Protein AF-A0A350WQD9-F1 (afdb_monomer)

Foldseek 3Di:
DVVVVLVVLQVVCVVQVLAAVHSQLSPDVVSRLVVLLVCLLPHDQDDDDRNSNVSVNVLVVDVVSVVVSVVVVVVVVPPD

Radius of gyration: 14.55 Å; Cα contacts (8 Å, |Δi|>4): 70; chains: 1; bounding box: 37×20×43 Å

pLDDT: mean 95.79, std 7.63, r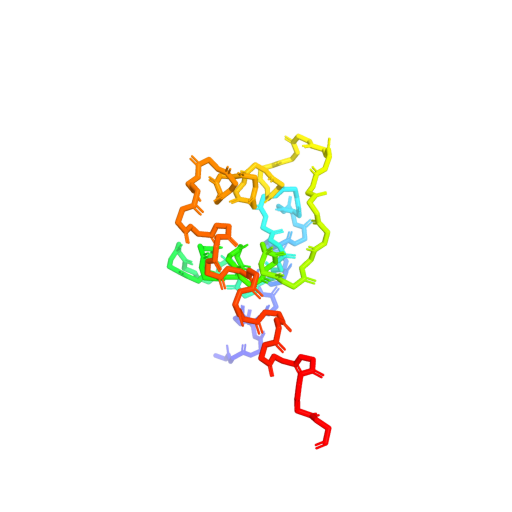ange [49.53, 98.75]

Structure (mmCIF, N/CA/C/O backbone):
data_AF-A0A350WQD9-F1
#
_entry.id   AF-A0A350WQD9-F1
#
loop_
_atom_site.group_PDB
_atom_site.id
_atom_site.type_symbol
_atom_site.label_atom_id
_atom_site.label_alt_id
_atom_site.label_comp_id
_atom_site.label_asym_id
_atom_site.label_entity_id
_atom_site.label_seq_id
_atom_site.pdbx_PDB_ins_code
_atom_site.Cartn_x
_atom_site.Cartn_y
_atom_site.Cartn_z
_atom_site.occupancy
_atom_site.B_iso_or_equiv
_atom_site.auth_seq_id
_atom_site.auth_comp_id
_atom_site.auth_asym_id
_atom_site.auth_atom_id
_atom_site.pdbx_PDB_model_num
ATOM 1 N N . ASP A 1 1 ? 2.602 0.326 -26.999 1.00 88.19 1 ASP A N 1
ATOM 2 C CA . ASP A 1 1 ? 1.713 -0.826 -26.825 1.00 88.19 1 ASP A CA 1
ATOM 3 C C . ASP A 1 1 ? 1.460 -0.963 -25.334 1.00 88.19 1 ASP A C 1
ATOM 5 O O . ASP A 1 1 ? 2.436 -0.962 -24.590 1.00 88.19 1 ASP A O 1
ATOM 9 N N . LEU A 1 2 ? 0.200 -0.912 -24.901 1.00 90.00 2 LEU A N 1
ATOM 10 C CA . LEU A 1 2 ? -0.134 -0.966 -23.473 1.00 90.00 2 LEU A CA 1
ATOM 11 C C . LEU A 1 2 ? 0.117 -2.366 -22.903 1.00 90.00 2 LEU A C 1
ATOM 13 O O . LEU A 1 2 ? 0.539 -2.468 -21.755 1.00 90.00 2 LEU A O 1
ATOM 17 N N . ASP A 1 3 ? -0.038 -3.413 -23.714 1.00 94.19 3 ASP A N 1
ATOM 18 C CA . ASP A 1 3 ? 0.127 -4.797 -23.266 1.00 94.19 3 ASP A CA 1
ATOM 19 C C . ASP A 1 3 ? 1.580 -5.054 -22.844 1.00 94.19 3 ASP A C 1
ATOM 21 O O . ASP A 1 3 ? 1.846 -5.480 -21.722 1.00 94.19 3 ASP A O 1
ATOM 25 N N . VAL A 1 4 ? 2.540 -4.640 -23.680 1.00 96.31 4 VAL A N 1
ATOM 26 C CA . VAL A 1 4 ? 3.983 -4.738 -23.386 1.00 96.31 4 VAL A CA 1
ATOM 27 C C . VAL A 1 4 ? 4.369 -3.973 -22.111 1.00 96.31 4 VAL A C 1
ATOM 29 O O . VAL A 1 4 ? 5.255 -4.399 -21.370 1.00 96.31 4 VAL A O 1
ATOM 32 N N . TYR A 1 5 ? 3.722 -2.834 -21.842 1.00 95.12 5 TYR A N 1
ATOM 33 C CA . TYR A 1 5 ? 3.985 -2.038 -20.641 1.00 95.12 5 TYR A CA 1
ATOM 34 C C . TYR A 1 5 ? 3.525 -2.761 -19.368 1.00 95.12 5 TYR A C 1
ATOM 36 O O . TYR A 1 5 ? 4.311 -2.896 -18.429 1.00 95.12 5 TYR A O 1
ATOM 44 N N . TYR A 1 6 ? 2.289 -3.270 -19.345 1.00 95.19 6 TYR A N 1
ATOM 45 C CA . TYR A 1 6 ? 1.764 -3.994 -18.183 1.00 95.19 6 TYR A CA 1
ATOM 46 C C . TYR A 1 6 ? 2.482 -5.330 -17.955 1.00 95.19 6 TYR A C 1
ATOM 48 O O . TYR A 1 6 ? 2.769 -5.678 -16.810 1.00 95.19 6 TYR A O 1
ATOM 56 N N . GLU A 1 7 ? 2.872 -6.041 -19.017 1.00 97.19 7 GLU A N 1
ATOM 57 C CA . GLU A 1 7 ? 3.700 -7.248 -18.896 1.00 97.19 7 GLU A CA 1
ATOM 58 C C . GLU A 1 7 ? 5.064 -6.956 -18.251 1.00 97.19 7 GLU A C 1
ATOM 60 O O . GLU A 1 7 ? 5.551 -7.741 -17.428 1.00 97.19 7 GLU A O 1
ATOM 65 N N . ALA A 1 8 ? 5.679 -5.817 -18.584 1.00 97.06 8 ALA A N 1
ATOM 66 C CA . ALA A 1 8 ? 6.946 -5.400 -17.993 1.00 97.06 8 ALA A CA 1
ATOM 67 C C . ALA A 1 8 ? 6.803 -5.058 -16.500 1.00 97.06 8 ALA A C 1
ATOM 69 O O . ALA A 1 8 ? 7.630 -5.505 -15.701 1.00 97.06 8 ALA A O 1
ATOM 70 N N . LEU A 1 9 ? 5.748 -4.331 -16.108 1.00 97.56 9 LEU A N 1
ATOM 71 C CA . LEU A 1 9 ? 5.448 -4.041 -14.697 1.00 97.56 9 LEU A CA 1
ATOM 72 C C . LEU A 1 9 ? 5.208 -5.321 -13.898 1.00 97.56 9 LEU A C 1
ATOM 74 O O . LEU A 1 9 ? 5.813 -5.523 -12.845 1.00 97.56 9 LEU A O 1
ATOM 78 N N . TYR A 1 10 ? 4.394 -6.231 -14.433 1.00 97.81 10 TYR A N 1
ATOM 79 C CA . TYR A 1 10 ? 4.124 -7.513 -13.795 1.00 97.81 10 TYR A CA 1
ATOM 80 C C . TYR A 1 10 ? 5.400 -8.346 -13.628 1.00 97.81 10 TYR A C 1
ATOM 82 O O . TYR A 1 10 ? 5.643 -8.927 -12.568 1.00 97.81 10 TYR A O 1
ATOM 90 N N . SER A 1 11 ? 6.262 -8.373 -14.647 1.00 98.19 11 SER A N 1
ATOM 91 C CA . SER A 1 11 ? 7.548 -9.079 -14.596 1.00 98.19 11 SER A CA 1
ATOM 92 C C . SER A 1 11 ? 8.506 -8.465 -13.567 1.00 98.19 11 SER A C 1
ATOM 94 O O . SER A 1 11 ? 9.184 -9.190 -12.829 1.00 98.19 11 SER A O 1
ATOM 96 N N . PHE A 1 12 ? 8.534 -7.133 -13.468 1.00 98.12 12 PHE A N 1
ATOM 97 C CA . PHE A 1 12 ? 9.297 -6.415 -12.450 1.00 98.12 12 PHE A CA 1
ATOM 98 C C . PHE A 1 12 ? 8.778 -6.744 -11.045 1.00 98.12 12 PHE A C 1
ATOM 100 O O . PHE A 1 12 ? 9.550 -7.174 -10.187 1.00 98.12 12 PHE A O 1
ATOM 107 N N . TYR A 1 13 ? 7.462 -6.668 -10.831 1.00 98.38 13 TYR A N 1
ATOM 108 C CA . TYR A 1 13 ? 6.821 -7.082 -9.585 1.00 98.38 13 TYR A CA 1
ATOM 109 C C . TYR A 1 13 ? 7.179 -8.517 -9.202 1.00 98.38 13 TYR A C 1
ATOM 111 O O . TYR A 1 13 ? 7.582 -8.765 -8.069 1.00 98.38 13 TYR A O 1
ATOM 119 N N . LYS A 1 14 ? 7.102 -9.468 -10.141 1.00 98.31 14 LYS A N 1
ATOM 120 C CA . LYS A 1 14 ? 7.447 -10.876 -9.889 1.00 98.31 14 LYS A CA 1
ATOM 121 C C . LYS A 1 14 ? 8.881 -11.069 -9.407 1.00 98.31 14 LYS A C 1
ATOM 123 O O . LYS A 1 14 ? 9.129 -11.950 -8.589 1.00 98.31 14 LYS A O 1
ATOM 128 N N . THR A 1 15 ? 9.802 -10.232 -9.869 1.00 98.38 15 THR A N 1
ATOM 129 C CA . THR A 1 15 ? 11.206 -10.252 -9.435 1.00 98.38 15 THR A CA 1
ATOM 130 C C . THR A 1 15 ? 11.396 -9.591 -8.062 1.00 98.38 15 THR A C 1
ATOM 132 O O . THR A 1 15 ? 12.308 -9.948 -7.320 1.00 98.38 15 THR A O 1
ATOM 135 N N . HIS A 1 16 ? 10.509 -8.664 -7.689 1.00 98.25 16 HIS A N 1
ATOM 136 C CA . HIS A 1 16 ? 10.597 -7.838 -6.482 1.00 98.25 16 HIS A CA 1
ATOM 137 C C . HIS A 1 16 ? 9.383 -8.004 -5.549 1.00 98.25 16 HIS A C 1
ATOM 139 O O . HIS A 1 16 ? 8.983 -7.055 -4.875 1.00 98.25 16 HIS A O 1
ATOM 145 N N . GLN A 1 17 ? 8.802 -9.208 -5.467 1.00 97.38 17 GLN A N 1
ATOM 146 C CA . GLN A 1 17 ? 7.558 -9.441 -4.714 1.00 97.38 17 GLN A CA 1
ATOM 147 C C . GLN A 1 17 ? 7.682 -9.186 -3.212 1.00 97.38 17 GLN A C 1
ATOM 149 O O . GLN A 1 17 ? 6.670 -8.960 -2.557 1.00 97.38 17 GLN A O 1
ATOM 154 N N . ASP A 1 18 ? 8.888 -9.218 -2.651 1.00 98.38 18 ASP A N 1
ATOM 155 C CA . ASP A 1 18 ? 9.124 -8.864 -1.247 1.00 98.38 18 ASP A CA 1
ATOM 156 C C . ASP A 1 18 ? 9.181 -7.344 -1.023 1.00 98.38 18 ASP A C 1
ATOM 158 O O . ASP A 1 18 ? 9.257 -6.886 0.115 1.00 98.38 18 ASP A O 1
ATOM 162 N N . GLN A 1 19 ? 9.140 -6.544 -2.092 1.00 98.56 19 GLN A N 1
ATOM 163 C CA . GLN A 1 19 ? 9.277 -5.088 -2.047 1.00 98.56 19 GLN A CA 1
ATOM 164 C C . GLN A 1 19 ? 7.978 -4.342 -2.334 1.00 98.56 19 GLN A C 1
ATOM 166 O O . GLN A 1 19 ? 7.779 -3.274 -1.761 1.00 98.56 19 GLN A O 1
ATOM 171 N N . PHE A 1 20 ? 7.096 -4.894 -3.166 1.00 98.69 20 PHE A N 1
ATOM 172 C CA . PHE A 1 20 ? 5.849 -4.251 -3.587 1.00 98.69 20 PHE A CA 1
ATOM 173 C C . PHE A 1 20 ? 4.645 -5.126 -3.249 1.00 98.69 20 PHE A C 1
ATOM 175 O O . PHE A 1 20 ? 4.749 -6.355 -3.221 1.00 98.69 20 PHE A O 1
ATOM 182 N N . VAL A 1 21 ? 3.511 -4.495 -2.952 1.00 98.12 21 VAL A N 1
ATOM 183 C CA . VAL A 1 21 ? 2.278 -5.210 -2.598 1.00 98.12 21 VAL A CA 1
ATOM 184 C C . VAL A 1 21 ? 1.627 -5.853 -3.829 1.00 98.12 21 VAL A C 1
ATOM 186 O O . VAL A 1 21 ? 1.224 -7.016 -3.762 1.00 98.12 21 VAL A O 1
ATOM 189 N N . ASP A 1 22 ? 1.680 -5.171 -4.971 1.00 98.00 22 ASP A N 1
ATOM 190 C CA . ASP A 1 22 ? 1.246 -5.638 -6.287 1.00 98.00 22 ASP A CA 1
ATOM 191 C C . ASP A 1 22 ? 2.089 -5.007 -7.417 1.00 98.00 22 ASP A C 1
ATOM 193 O O . ASP A 1 22 ? 3.109 -4.354 -7.170 1.00 98.00 22 ASP A O 1
ATOM 197 N N . ASP A 1 23 ? 1.708 -5.253 -8.670 1.00 97.81 23 ASP A N 1
ATOM 198 C CA . ASP A 1 23 ? 2.342 -4.669 -9.850 1.00 97.81 23 ASP A CA 1
ATOM 199 C C . ASP A 1 23 ? 1.977 -3.197 -10.071 1.00 97.81 23 ASP A C 1
ATOM 201 O O . ASP A 1 23 ? 2.802 -2.450 -10.603 1.00 97.81 23 ASP A O 1
ATOM 205 N N . TYR A 1 24 ? 0.820 -2.734 -9.595 1.00 97.88 24 TYR A N 1
ATOM 206 C CA . TYR A 1 24 ? 0.445 -1.323 -9.673 1.00 97.88 24 TYR A CA 1
ATOM 207 C C . TYR A 1 24 ? 1.348 -0.435 -8.805 1.00 97.88 24 TYR A C 1
ATOM 209 O O . TYR A 1 24 ? 1.817 0.607 -9.267 1.00 97.88 24 TYR A O 1
ATOM 217 N N . ALA A 1 25 ? 1.730 -0.902 -7.618 1.00 98.50 25 ALA A N 1
ATOM 218 C CA . ALA A 1 25 ? 2.700 -0.261 -6.732 1.00 98.50 25 ALA A CA 1
ATOM 219 C C . ALA A 1 25 ? 4.084 -0.053 -7.383 1.00 98.50 25 ALA A C 1
ATOM 221 O O . ALA A 1 25 ? 4.867 0.782 -6.935 1.00 98.50 25 ALA A O 1
ATOM 222 N N . THR A 1 26 ? 4.406 -0.782 -8.458 1.00 98.19 26 THR A N 1
ATOM 223 C CA . THR A 1 26 ? 5.682 -0.627 -9.180 1.00 98.19 26 THR A CA 1
ATOM 224 C C . THR A 1 26 ? 5.684 0.523 -10.190 1.00 98.19 26 THR A C 1
ATOM 226 O O . THR A 1 26 ? 6.742 0.890 -10.701 1.00 98.19 26 THR A O 1
ATOM 229 N N . THR A 1 27 ? 4.521 1.115 -10.480 1.00 97.75 27 THR A N 1
ATOM 230 C CA . THR A 1 27 ? 4.371 2.153 -11.513 1.00 97.75 27 THR A CA 1
ATOM 231 C C . THR A 1 27 ? 5.041 3.474 -11.132 1.00 97.75 27 THR A C 1
ATOM 233 O O . THR A 1 27 ? 5.642 4.132 -11.984 1.00 97.75 27 THR A O 1
ATOM 236 N N . HIS A 1 28 ? 4.945 3.875 -9.862 1.00 98.06 28 HIS A N 1
ATOM 237 C CA . HIS A 1 28 ? 5.491 5.125 -9.343 1.00 98.06 28 HIS A CA 1
ATOM 238 C C . HIS A 1 28 ? 5.580 5.075 -7.804 1.00 98.06 28 HIS A C 1
ATOM 240 O O . HIS A 1 28 ? 4.689 4.511 -7.173 1.00 98.06 28 HIS A O 1
ATOM 246 N N . PRO A 1 29 ? 6.566 5.729 -7.155 1.00 98.12 29 PRO A N 1
ATOM 247 C CA . PRO A 1 29 ? 6.652 5.768 -5.688 1.00 98.12 29 PRO A CA 1
ATOM 248 C C . PRO A 1 29 ? 5.402 6.321 -4.983 1.00 98.12 29 PRO A C 1
ATOM 250 O O . PRO A 1 29 ? 5.129 5.967 -3.840 1.00 98.12 29 PRO A O 1
ATOM 253 N N . ALA A 1 30 ? 4.644 7.197 -5.654 1.00 98.50 30 ALA A N 1
ATOM 254 C CA . ALA A 1 30 ? 3.364 7.690 -5.137 1.00 98.50 30 ALA A CA 1
ATOM 255 C C 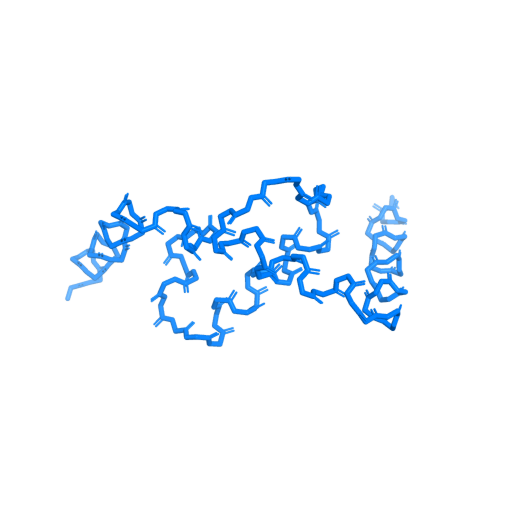. ALA A 1 30 ? 2.280 6.596 -5.110 1.00 98.50 30 ALA A C 1
ATOM 257 O O . ALA A 1 30 ? 1.503 6.554 -4.162 1.00 98.50 30 ALA A O 1
ATOM 258 N N . GLU A 1 31 ? 2.263 5.700 -6.100 1.00 98.62 31 GLU A N 1
ATOM 259 C CA . GLU A 1 31 ? 1.346 4.555 -6.102 1.00 98.62 31 GLU A CA 1
ATOM 260 C C . GLU A 1 31 ? 1.799 3.495 -5.093 1.00 98.62 31 GLU A C 1
ATOM 262 O O . GLU A 1 31 ? 0.977 2.928 -4.390 1.00 98.62 31 GLU A O 1
ATOM 267 N N . ASP A 1 32 ? 3.108 3.293 -4.918 1.00 98.75 32 ASP A N 1
ATOM 268 C CA . ASP A 1 32 ? 3.658 2.379 -3.906 1.00 98.75 32 ASP A CA 1
ATOM 269 C C . ASP A 1 32 ? 3.186 2.722 -2.482 1.00 98.75 32 ASP A C 1
ATOM 271 O O . ASP A 1 32 ? 2.746 1.849 -1.727 1.00 98.75 32 ASP A O 1
ATOM 275 N N . ILE A 1 33 ? 3.225 4.008 -2.112 1.00 98.56 33 ILE A N 1
ATOM 276 C CA . ILE A 1 33 ? 2.718 4.454 -0.808 1.00 98.56 33 ILE A CA 1
ATOM 277 C C . ILE A 1 33 ? 1.185 4.422 -0.738 1.00 98.56 33 ILE A C 1
ATOM 279 O O . ILE A 1 33 ? 0.650 4.086 0.320 1.00 98.56 33 ILE A O 1
ATOM 283 N N . ALA A 1 34 ? 0.478 4.727 -1.833 1.00 98.69 34 ALA A N 1
ATOM 284 C CA . ALA A 1 34 ? -0.983 4.667 -1.885 1.00 98.69 34 ALA A CA 1
ATOM 285 C C . ALA A 1 34 ? -1.495 3.227 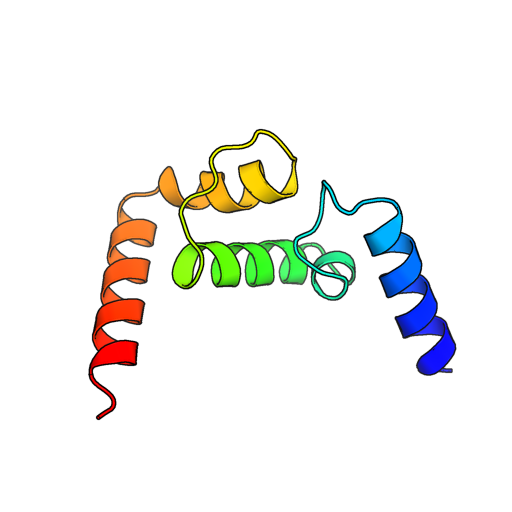-1.719 1.00 98.69 34 ALA A C 1
ATOM 287 O O . ALA A 1 34 ? -2.327 2.969 -0.850 1.00 98.69 34 ALA A O 1
ATOM 288 N N . GLU A 1 35 ? -0.930 2.274 -2.456 1.00 98.69 35 GLU A N 1
ATOM 289 C CA . GLU A 1 35 ? -1.269 0.857 -2.339 1.00 98.69 35 GLU A CA 1
ATOM 290 C C . GLU A 1 35 ? -0.860 0.296 -0.974 1.00 98.69 35 GLU A C 1
ATOM 292 O O . GLU A 1 35 ? -1.651 -0.376 -0.311 1.00 98.69 35 GLU A O 1
ATOM 297 N N . SER A 1 36 ? 0.319 0.653 -0.456 1.00 98.75 36 SER A N 1
ATOM 298 C CA . SER A 1 36 ? 0.701 0.271 0.911 1.00 98.75 36 SER A CA 1
ATOM 299 C C . SER A 1 36 ? -0.294 0.798 1.960 1.00 98.75 36 SER A C 1
ATOM 301 O O . SER A 1 36 ? -0.589 0.094 2.929 1.00 98.75 36 SER A O 1
ATOM 303 N N . PHE A 1 37 ? -0.850 2.003 1.770 1.00 98.75 37 PHE A N 1
ATOM 304 C CA . PHE A 1 37 ? -1.904 2.547 2.631 1.00 98.75 37 PHE A CA 1
ATOM 305 C C . PHE A 1 37 ? -3.216 1.761 2.495 1.00 98.75 37 PHE A C 1
ATOM 307 O O . PHE A 1 37 ? -3.841 1.443 3.508 1.00 98.75 37 PHE A O 1
ATOM 314 N N . THR A 1 38 ? -3.608 1.372 1.278 1.00 98.31 38 THR A N 1
ATOM 315 C CA . THR A 1 38 ? -4.762 0.488 1.039 1.00 98.31 38 THR A CA 1
ATOM 316 C C . THR A 1 38 ? -4.622 -0.820 1.824 1.00 98.31 38 THR A C 1
ATOM 318 O O . THR A 1 38 ? -5.538 -1.209 2.559 1.00 98.31 38 THR A O 1
ATOM 321 N N . TYR A 1 39 ? -3.451 -1.462 1.761 1.00 98.25 39 TYR A N 1
ATOM 322 C CA . TYR A 1 39 ? -3.157 -2.679 2.526 1.00 98.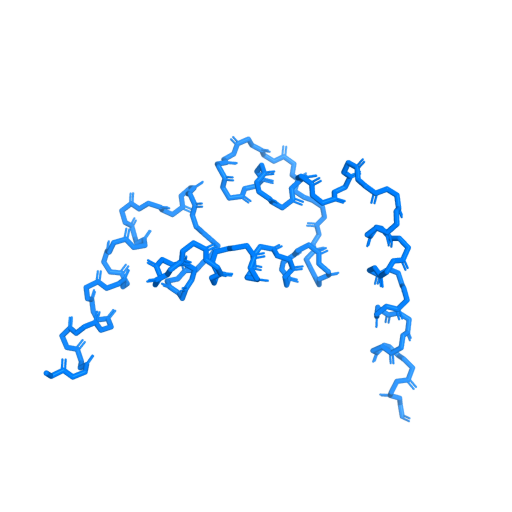25 39 TYR A CA 1
ATOM 323 C C . TYR A 1 39 ? -3.110 -2.440 4.039 1.00 98.25 39 TYR A C 1
ATOM 325 O O . TYR A 1 39 ? -3.559 -3.295 4.802 1.00 98.25 39 TYR A O 1
ATOM 333 N N . PHE A 1 40 ? -2.621 -1.285 4.497 1.00 98.62 40 PHE A N 1
ATOM 334 C CA . PHE A 1 40 ? -2.702 -0.899 5.906 1.00 98.62 40 PHE A CA 1
ATOM 335 C C . PHE A 1 40 ? -4.152 -0.798 6.386 1.00 98.62 40 PHE A C 1
ATOM 337 O O . PHE A 1 40 ? -4.477 -1.324 7.451 1.00 98.62 40 PHE A O 1
ATOM 344 N N . VAL A 1 41 ? -5.031 -0.152 5.616 1.00 98.12 41 VAL A N 1
ATOM 345 C CA . VAL A 1 41 ? -6.429 0.047 6.011 1.00 98.12 41 VAL A CA 1
ATOM 346 C C . VAL A 1 41 ? -7.174 -1.285 6.051 1.00 98.12 41 VAL A C 1
ATOM 348 O O . VAL A 1 41 ? -7.727 -1.634 7.097 1.00 98.12 41 VAL A O 1
ATOM 351 N N . PHE A 1 42 ? -7.158 -2.037 4.948 1.00 97.00 42 PHE A N 1
ATOM 352 C CA . PHE A 1 42 ? -8.045 -3.188 4.745 1.00 97.00 42 PHE A CA 1
ATOM 353 C C . PHE A 1 42 ? -7.399 -4.553 5.022 1.00 97.00 42 PHE A C 1
ATOM 355 O O . PHE A 1 42 ? -8.107 -5.554 5.127 1.00 97.00 42 PHE A O 1
ATOM 362 N N . GLY A 1 43 ? -6.075 -4.619 5.160 1.00 95.94 43 GLY A N 1
ATOM 363 C CA . GLY A 1 43 ? -5.341 -5.852 5.439 1.00 95.94 43 GLY A CA 1
ATOM 364 C C . GLY A 1 43 ? -5.097 -6.109 6.932 1.00 95.94 43 GLY A C 1
ATOM 365 O O . GLY A 1 43 ? -5.269 -5.220 7.774 1.00 95.94 43 GLY A O 1
ATOM 366 N N . PRO A 1 44 ? -4.680 -7.335 7.301 1.00 95.94 44 PRO A N 1
ATOM 367 C CA . PRO A 1 44 ? -4.177 -7.618 8.640 1.00 95.94 44 PRO A CA 1
ATOM 368 C C . PRO A 1 44 ? -2.841 -6.901 8.883 1.00 95.94 44 PRO A C 1
ATOM 370 O O . PRO A 1 44 ? -2.082 -6.636 7.951 1.00 95.94 44 PRO A O 1
ATOM 373 N N . LYS A 1 45 ? -2.517 -6.635 10.155 1.00 97.06 45 LYS A N 1
ATOM 374 C CA . LYS A 1 45 ? -1.199 -6.098 10.518 1.00 97.06 45 LYS A CA 1
ATOM 375 C C . LYS A 1 45 ? -0.112 -7.106 10.104 1.00 97.06 45 LYS A C 1
ATOM 377 O O . LYS A 1 45 ? -0.221 -8.270 10.503 1.00 97.06 45 LYS A O 1
ATOM 382 N N . PRO A 1 46 ? 0.917 -6.697 9.341 1.00 97.06 46 PRO A N 1
ATOM 383 C CA . PRO A 1 46 ? 1.974 -7.607 8.920 1.00 97.06 46 PRO A CA 1
ATOM 384 C C . PRO A 1 46 ? 2.795 -8.095 10.119 1.00 97.06 46 PRO A C 1
ATOM 386 O O . PRO A 1 46 ? 2.897 -7.416 11.143 1.00 97.06 46 PRO A O 1
ATOM 389 N N . THR A 1 47 ? 3.388 -9.281 9.977 1.00 95.62 47 THR A N 1
ATOM 390 C CA . THR A 1 47 ? 4.263 -9.891 10.998 1.00 95.62 47 THR A CA 1
ATOM 391 C C . THR A 1 47 ? 5.648 -10.254 10.468 1.00 95.62 47 THR A C 1
ATOM 393 O O . THR A 1 47 ? 6.543 -10.515 11.271 1.00 95.62 47 THR A O 1
ATOM 396 N N . GLY A 1 48 ? 5.845 -10.267 9.145 1.00 95.00 48 GLY A N 1
ATOM 397 C CA . GLY A 1 48 ? 7.145 -10.496 8.533 1.00 95.00 48 GLY A CA 1
ATOM 398 C C . GLY A 1 48 ? 8.002 -9.234 8.436 1.00 95.00 48 GLY A C 1
ATOM 399 O O . GLY A 1 48 ? 7.668 -8.167 8.954 1.00 95.00 48 GLY A O 1
ATOM 400 N N . MET A 1 49 ? 9.156 -9.390 7.788 1.00 96.06 49 MET A N 1
ATOM 401 C CA . MET A 1 49 ? 10.194 -8.360 7.664 1.00 96.06 49 MET A CA 1
ATOM 402 C C . MET A 1 49 ? 10.515 -8.016 6.204 1.00 96.06 49 MET A C 1
ATOM 404 O O . MET A 1 49 ? 11.544 -7.391 5.944 1.00 96.06 49 MET A O 1
ATOM 408 N N . SER A 1 50 ? 9.683 -8.421 5.239 1.00 98.50 50 SER A N 1
ATOM 409 C CA . SER A 1 50 ? 9.869 -8.008 3.842 1.00 98.50 50 SER A CA 1
ATOM 410 C C . SER A 1 50 ? 9.700 -6.488 3.692 1.00 98.50 50 SER A C 1
ATOM 412 O O . SER A 1 50 ? 9.083 -5.831 4.531 1.00 98.50 50 SER A O 1
ATOM 414 N N . ILE A 1 51 ? 10.247 -5.896 2.629 1.00 98.62 51 ILE A N 1
ATOM 415 C CA . ILE A 1 51 ? 10.176 -4.442 2.411 1.00 98.62 51 ILE A CA 1
ATOM 416 C C . ILE A 1 51 ? 8.717 -3.980 2.261 1.00 98.62 51 ILE A C 1
ATOM 418 O O . ILE A 1 51 ? 8.348 -2.965 2.849 1.00 98.62 51 ILE A O 1
ATOM 422 N N . LYS A 1 52 ? 7.857 -4.733 1.561 1.00 98.31 52 LYS A N 1
ATOM 423 C CA . LYS A 1 52 ? 6.419 -4.408 1.476 1.00 98.31 52 LYS A CA 1
ATOM 424 C C . LYS A 1 52 ? 5.731 -4.430 2.844 1.00 98.31 52 LYS A C 1
ATOM 426 O O . LYS A 1 52 ? 4.890 -3.585 3.128 1.00 98.31 52 LYS A O 1
ATOM 431 N N . GLU A 1 53 ? 6.112 -5.363 3.718 1.00 98.62 53 GLU A N 1
ATOM 432 C CA . GLU A 1 53 ? 5.561 -5.452 5.072 1.00 98.62 53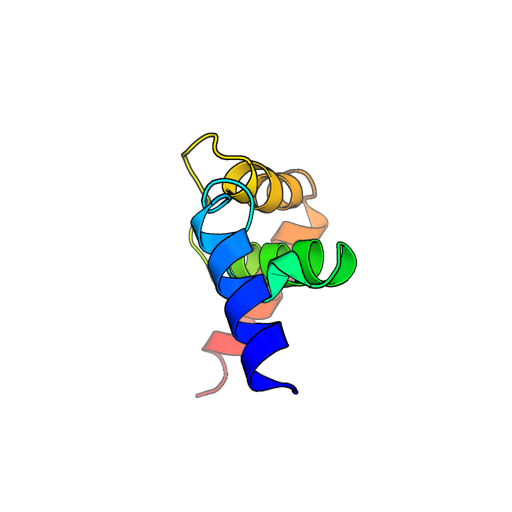 GLU A CA 1
ATOM 433 C C . GLU A 1 53 ? 6.042 -4.297 5.946 1.00 98.62 53 GLU A C 1
ATOM 435 O O . GLU A 1 53 ? 5.246 -3.743 6.698 1.00 98.62 53 GLU A O 1
ATOM 440 N N . GLN A 1 54 ? 7.306 -3.885 5.811 1.00 98.62 54 GLN A N 1
ATOM 441 C CA . GLN A 1 54 ? 7.838 -2.701 6.490 1.00 98.62 54 GLN A CA 1
ATOM 442 C C . GLN A 1 54 ? 7.110 -1.421 6.047 1.00 98.62 54 GLN A C 1
ATOM 444 O O . GLN A 1 54 ? 6.761 -0.602 6.893 1.00 98.62 54 GLN A O 1
ATOM 449 N N . LYS A 1 55 ? 6.799 -1.272 4.750 1.00 98.69 55 LYS A N 1
ATOM 450 C CA . LYS A 1 55 ? 5.998 -0.146 4.227 1.00 98.69 55 LYS A CA 1
ATOM 451 C C . LYS A 1 55 ? 4.586 -0.102 4.813 1.00 98.69 55 LYS A C 1
ATOM 453 O O . LYS A 1 55 ? 4.094 0.972 5.136 1.00 98.69 55 LYS A O 1
ATOM 458 N N . ILE A 1 56 ? 3.939 -1.253 4.995 1.00 98.75 56 ILE A N 1
ATOM 459 C CA . ILE A 1 56 ? 2.633 -1.324 5.671 1.00 98.75 56 ILE A CA 1
ATOM 460 C C . ILE A 1 56 ? 2.791 -1.033 7.175 1.00 98.75 56 ILE A C 1
ATOM 462 O O . ILE A 1 56 ? 1.975 -0.324 7.765 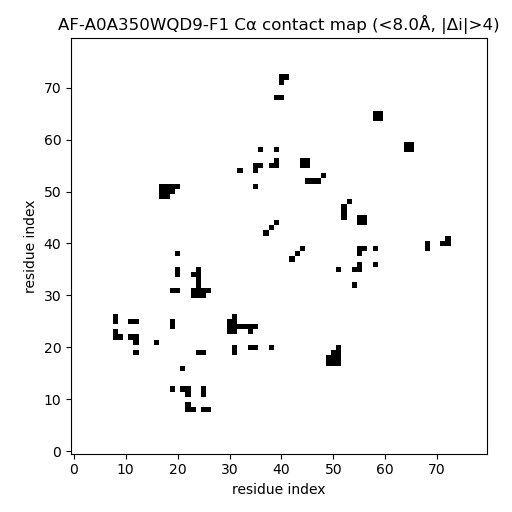1.00 98.75 56 ILE A O 1
ATOM 466 N N . ALA A 1 57 ? 3.842 -1.565 7.809 1.00 98.44 57 ALA A N 1
ATOM 467 C CA . ALA A 1 57 ? 4.124 -1.381 9.232 1.00 98.44 57 ALA A CA 1
ATOM 468 C C . ALA A 1 57 ? 4.381 0.089 9.602 1.00 98.44 57 ALA A C 1
ATOM 470 O O . ALA A 1 57 ? 3.944 0.514 10.669 1.00 98.44 57 ALA A O 1
ATOM 471 N N . PHE A 1 58 ? 5.001 0.859 8.703 1.00 98.38 58 PHE A N 1
ATOM 472 C CA . PHE A 1 58 ? 5.271 2.291 8.853 1.00 98.38 58 PHE A CA 1
ATOM 473 C C . PHE A 1 58 ? 4.034 3.090 9.294 1.00 98.38 58 PHE A C 1
ATOM 475 O O . PHE A 1 58 ? 4.116 3.908 10.205 1.00 98.38 58 PHE A O 1
ATOM 482 N N . PHE A 1 59 ? 2.852 2.820 8.733 1.00 98.69 59 PHE A N 1
ATOM 483 C CA . PHE A 1 59 ? 1.635 3.559 9.096 1.00 98.69 59 PHE A CA 1
ATOM 484 C C . PHE A 1 59 ? 1.169 3.310 10.540 1.00 98.69 59 PHE A C 1
ATOM 486 O O . PHE A 1 59 ? 0.503 4.163 11.125 1.00 98.69 59 PHE A O 1
ATOM 493 N 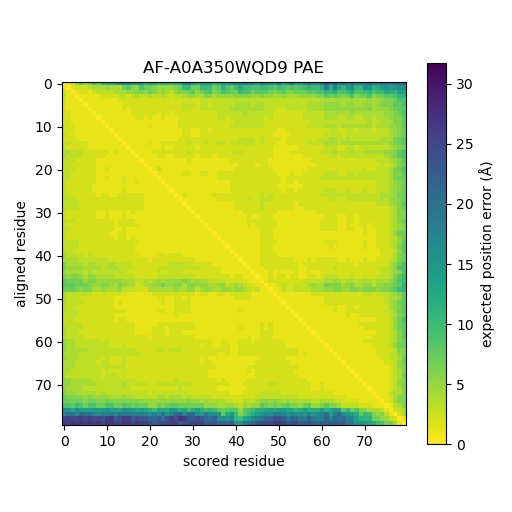N . TYR A 1 60 ? 1.541 2.177 11.149 1.00 98.38 60 TYR A N 1
ATOM 494 C CA . TYR A 1 60 ? 1.251 1.900 12.561 1.00 98.38 60 TYR A CA 1
ATOM 495 C C . TYR A 1 60 ? 2.123 2.709 13.530 1.00 98.38 60 TYR A C 1
ATOM 497 O O . TYR A 1 60 ? 1.859 2.684 14.732 1.00 98.38 60 TYR A O 1
ATOM 505 N N . GLU A 1 61 ? 3.144 3.416 13.044 1.00 98.31 61 GLU A N 1
ATOM 506 C CA . GLU A 1 61 ? 3.968 4.317 13.861 1.00 98.31 61 GLU A CA 1
ATOM 507 C C . GLU A 1 61 ? 3.268 5.660 14.139 1.00 98.31 61 GLU A C 1
ATOM 509 O O . GLU A 1 61 ? 3.708 6.417 15.003 1.00 98.31 61 GLU A O 1
ATOM 514 N N . TYR A 1 62 ? 2.143 5.927 13.464 1.00 98.62 62 TYR A N 1
ATOM 515 C CA . TYR A 1 62 ? 1.384 7.176 13.535 1.00 98.62 62 TYR A CA 1
ATOM 516 C C . TYR A 1 62 ? -0.017 6.927 14.125 1.00 98.62 62 TYR A C 1
ATOM 518 O O . TYR A 1 62 ? -0.904 6.425 13.421 1.00 98.62 62 TYR A O 1
ATOM 526 N N . PRO A 1 63 ? -0.264 7.259 15.409 1.00 98.56 63 PRO A N 1
ATOM 527 C CA . PRO A 1 63 ? -1.558 7.034 16.061 1.00 98.56 63 PRO A CA 1
ATOM 528 C C . PRO A 1 63 ? -2.755 7.648 15.316 1.00 98.56 63 PRO A C 1
ATOM 530 O O . PRO A 1 63 ? -3.841 7.071 15.299 1.00 98.56 63 PRO A O 1
ATOM 533 N N . GLU A 1 64 ? -2.564 8.789 14.658 1.00 98.62 64 GLU A N 1
ATOM 534 C CA . GLU A 1 64 ? -3.577 9.458 13.843 1.00 98.62 64 GLU A CA 1
ATOM 535 C C . GLU A 1 64 ? -4.001 8.638 12.616 1.00 98.62 64 GLU A C 1
ATOM 537 O O . GLU A 1 64 ? -5.174 8.661 12.237 1.00 98.62 64 GLU A O 1
ATOM 542 N N . LEU A 1 65 ? -3.085 7.864 12.024 1.00 98.69 65 LEU A N 1
ATOM 543 C CA . LEU A 1 65 ? -3.390 6.993 10.889 1.00 98.69 65 LEU A CA 1
ATOM 544 C C . LEU A 1 65 ? -4.100 5.717 11.344 1.00 98.69 65 LEU A C 1
ATOM 546 O O . LEU A 1 65 ? -4.982 5.226 10.640 1.00 98.69 65 LEU A O 1
ATOM 550 N N . ILE A 1 66 ? -3.795 5.222 12.548 1.00 98.62 66 ILE A N 1
ATOM 551 C CA . ILE A 1 66 ? -4.558 4.136 13.182 1.00 98.62 66 ILE A CA 1
ATOM 552 C C . ILE A 1 66 ? -6.006 4.582 13.424 1.00 98.62 66 ILE A C 1
ATOM 554 O O . ILE A 1 66 ? -6.931 3.882 13.015 1.00 98.62 66 ILE A O 1
ATOM 558 N N . ALA A 1 67 ? -6.213 5.770 13.999 1.00 98.44 67 ALA A N 1
ATOM 559 C CA . ALA A 1 67 ? -7.552 6.321 14.213 1.00 98.44 67 ALA A CA 1
ATOM 560 C C . ALA A 1 67 ? -8.314 6.531 12.890 1.00 98.44 67 ALA A C 1
ATOM 562 O O . ALA A 1 67 ? -9.512 6.252 12.796 1.00 98.44 67 ALA A O 1
ATOM 563 N N . LEU A 1 68 ? -7.623 6.987 11.838 1.00 98.44 68 LEU A N 1
ATOM 564 C CA . LEU A 1 68 ? -8.208 7.108 10.503 1.00 98.44 68 LEU A CA 1
ATOM 565 C C . LEU A 1 68 ? -8.625 5.744 9.936 1.00 98.44 68 LEU A C 1
ATOM 567 O O . LEU A 1 68 ? -9.744 5.620 9.437 1.00 98.44 68 LEU A O 1
ATOM 571 N N . ARG A 1 69 ? -7.767 4.723 10.039 1.00 97.94 69 ARG A N 1
ATOM 572 C CA . ARG A 1 69 ? -8.078 3.346 9.629 1.00 97.94 69 ARG A CA 1
ATOM 573 C C . ARG A 1 69 ? -9.321 2.818 10.337 1.00 97.94 69 ARG A C 1
ATOM 575 O O . ARG A 1 69 ? -10.212 2.297 9.673 1.00 97.94 69 ARG A O 1
ATOM 582 N N . GLU A 1 70 ? -9.402 2.973 11.656 1.00 97.31 70 GLU A N 1
ATOM 583 C CA . GLU A 1 70 ? -10.573 2.555 12.436 1.00 97.31 70 GLU A CA 1
ATOM 584 C C . GLU A 1 70 ? -11.847 3.249 11.945 1.00 97.31 70 GLU A C 1
ATOM 586 O O . GLU A 1 70 ? -12.859 2.584 11.726 1.00 97.31 70 GLU A O 1
ATOM 591 N N . ARG A 1 71 ? -11.786 4.561 11.677 1.00 97.06 71 ARG A N 1
ATOM 592 C CA . AR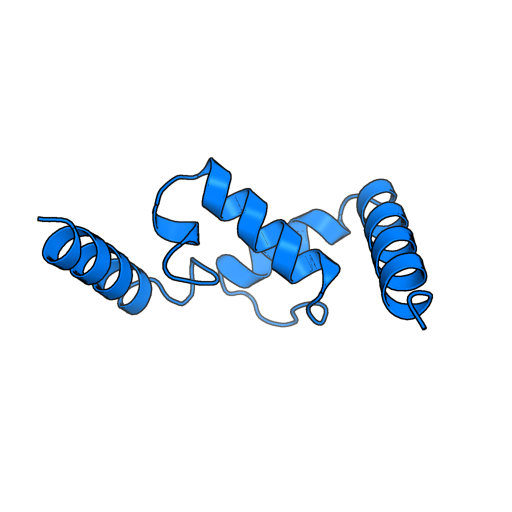G A 1 71 ? -12.925 5.318 11.136 1.00 97.06 71 ARG A CA 1
ATOM 593 C C . ARG A 1 71 ? -13.342 4.842 9.744 1.00 97.06 71 ARG A C 1
ATOM 595 O O . ARG A 1 71 ? -14.535 4.751 9.467 1.00 97.06 71 ARG A O 1
ATOM 602 N N . ILE A 1 72 ? -12.382 4.558 8.860 1.00 96.94 72 ILE A N 1
ATOM 603 C CA . ILE A 1 72 ? -12.668 4.035 7.515 1.00 96.94 72 ILE A CA 1
ATOM 604 C C . ILE A 1 72 ? -13.365 2.675 7.622 1.00 96.94 72 ILE A C 1
ATOM 606 O O . ILE A 1 72 ? -14.406 2.486 6.998 1.00 96.94 72 ILE A O 1
ATOM 610 N N . LEU A 1 73 ? -12.838 1.760 8.440 1.00 95.44 73 LEU A N 1
ATOM 611 C CA . LEU A 1 73 ? -13.406 0.421 8.621 1.00 95.44 73 LEU A CA 1
ATOM 612 C C . LEU A 1 73 ? -14.809 0.462 9.237 1.00 95.44 73 LEU A C 1
ATOM 614 O O . LEU A 1 73 ? -15.704 -0.222 8.749 1.00 95.44 73 LEU A O 1
ATOM 618 N N . GLN A 1 74 ? -15.029 1.299 10.256 1.00 95.38 74 GLN A N 1
ATOM 619 C CA . GLN A 1 74 ? -16.353 1.491 10.860 1.00 95.38 74 GLN A CA 1
ATOM 620 C C . GLN A 1 74 ? -17.386 1.953 9.828 1.00 95.38 74 GLN A C 1
ATOM 622 O O . GLN A 1 74 ? -18.476 1.392 9.763 1.00 95.38 74 GLN A O 1
ATOM 627 N N . ASN A 1 75 ? -17.023 2.926 8.988 1.00 93.31 75 ASN A N 1
ATOM 628 C CA . ASN A 1 75 ? -17.920 3.454 7.963 1.00 93.31 75 ASN A CA 1
ATOM 629 C C . ASN A 1 75 ? -18.147 2.469 6.806 1.00 93.31 75 ASN A C 1
ATOM 631 O O . ASN A 1 75 ? -19.240 2.424 6.250 1.00 93.31 75 ASN A O 1
ATOM 635 N N . ALA A 1 76 ? -17.135 1.680 6.435 1.00 89.25 76 ALA A N 1
ATOM 636 C CA . ALA A 1 76 ? -17.264 0.658 5.399 1.00 89.25 76 ALA A CA 1
ATOM 637 C C . ALA A 1 76 ? -18.186 -0.489 5.845 1.00 89.25 76 ALA A C 1
ATOM 639 O O . ALA A 1 76 ? -19.010 -0.948 5.062 1.00 89.25 76 ALA A O 1
ATOM 640 N N . CYS A 1 77 ? -18.091 -0.912 7.110 1.00 79.25 77 CYS A N 1
ATOM 641 C CA . CYS A 1 77 ? -18.976 -1.921 7.696 1.00 79.25 77 CYS A CA 1
ATOM 642 C C . CYS A 1 77 ? -20.390 -1.400 7.998 1.00 79.25 77 CYS A C 1
ATOM 644 O O . CYS A 1 77 ? -21.292 -2.211 8.164 1.00 79.25 77 CYS A O 1
ATOM 646 N N . SER A 1 78 ? -20.599 -0.081 8.089 1.00 71.75 78 SER A N 1
ATOM 647 C CA . SER A 1 78 ? -21.924 0.511 8.332 1.00 71.75 78 SER A CA 1
ATOM 648 C C . SER A 1 78 ? -22.754 0.741 7.066 1.00 71.75 78 SER A C 1
ATOM 650 O O . SER A 1 78 ? -23.873 1.240 7.161 1.00 71.75 78 SER A O 1
ATOM 652 N N . LEU A 1 79 ? -22.202 0.450 5.885 1.00 61.81 79 LEU A N 1
ATOM 653 C CA . LEU A 1 79 ? -22.936 0.446 4.619 1.00 61.81 79 LEU A CA 1
ATOM 654 C C . LEU A 1 79 ? -23.707 -0.880 4.494 1.00 61.81 79 LEU A C 1
ATOM 656 O O . LEU A 1 79 ? -23.329 -1.746 3.708 1.00 61.81 79 LEU A O 1
ATOM 660 N N . GLU A 1 80 ? -24.750 -1.038 5.310 1.00 49.53 80 GLU A N 1
ATOM 661 C CA . GLU A 1 80 ? -25.800 -2.057 5.136 1.00 49.53 80 GLU A CA 1
ATOM 662 C C . GLU A 1 80 ? -27.038 -1.462 4.453 1.00 49.53 80 GLU A C 1
ATOM 664 O O . GLU A 1 80 ? -27.418 -0.314 4.789 1.00 49.53 80 GLU A O 1
#

Mean predicted aligned error: 3.26 Å

Sequence (80 aa):
DLDVYYEALYSFYKTHQDQFVDDYATTHPAEDIAESFTYFVFGPKPTGMSIKEQKIAFFYEYPELIALRERILQNACSLE

Solvent-accessible surface area (backbone atoms only — not comparable to full-atom values): 4523 Å² total; per-residue (Å²): 113,70,66,66,52,54,53,49,38,43,53,50,28,70,76,40,56,53,55,35,90,45,38,67,26,69,76,38,76,71,41,31,54,50,50,31,47,52,43,49,56,78,43,78,85,72,84,71,82,41,54,32,36,48,57,31,50,53,50,72,76,37,69,70,53,48,54,47,33,52,52,50,52,54,56,60,72,64,71,120

Secondary structure (DSSP, 8-state):
-HHHHHHHHHHHHHHTTTT-SSSGGGS-HHHHHHHHHHHHHHSPPP-S-SHHHHHHHHGGG-HHHHHHHHHHHHHHHT--

=== Feature glossary ===
Legend for the data blocks above and below:

— What the protein is —

The amino-acid sequence is the protein's primary structure: the linear order of residues from the N-terminus to the C-terminus, written in one-letter code. Everything else here — the 3D coordinates, the secondary structure, the domain annotations — is ultimately a consequence of this string.

Functional annotations link the protein to curated databases. InterPro entries identify conserved domains and families by matching the sequence against member-database signatures (Pfam, PROSITE, CDD, …). Gene Ontology (GO) terms describe molecular function, biological process, and cellular component in a controlled vocabulary. CATH places the structure in a hierarchical fold classification (Class/Architecture/Topology/Homologous-superfamily). The organism is the source species.

— Where its atoms are —

Atomic coordinates in PDBx/mmCIF format — the same representation the Protein Data Bank distributes. Each line of the _atom_site loop places one backbone atom in Cartesian space (units: ångströms, origin: arbitrary).

The six renders are orthographic views along the three Cartesian axes in both directions. Representation (cartoon, sticks, or surface) and color scheme (sequence-rainbow or by-chain) vary across proteins so the training set covers all the common visualization conventions.

— Local backbone conformation —

Eight-state secondary structure (DSSP): H is the canonical α-helix, G the tighter 3₁₀-helix, I the wider π-helix; E/B are β-structure, T and S are turns and bends, and '-' is everything else. DSSP derives these from the pattern of main-chain N–H···O=C hydrogen bonds, not from the sequence.

Three-state secondary structure (P-SEA) collapses the eight DSSP classes into helix (a), strand (b), and coil (c). P-SEA assigns these from Cα geometry alone — distances and angles — without requiring backbone oxygens, so it works on any Cα trace.

φ (phi) and ψ (psi) are the two rotatable backbone dihedrals per residue: φ is the C(i-1)–N–Cα–C torsion, ψ is the N–Cα–C–N(i+1) torsion, both in degrees on (−180°, 180°]. α-helical residues cluster near (−60°, −45°); β-strand residues near (−120°, +130°). A Ramachandran plot is simply a scatter of (φ, ψ) for every residue.

— Global shape and packing —

The geometric summary reports three shape descriptors. Rg (radius of gyration) measures how spread out the Cα atoms are about their centre of mass; compact globular proteins have small Rg, elongated or unfolded ones large. Cα contacts (<8 Å, |i−j|>4) count long-range residue pairs in spatial proximity — high for tightly packed folds, near zero for rods or random coil. The bounding-box extents give the protein's footprint along x, y, z in Å.

SASA measures how much of the protein is reachable by solvent. It is computed by rolling a water-sized probe over the atomic surface and summing the exposed area (Å²). Per-residue SASA distinguishes core (buried, low SASA) from surface (exposed, high SASA) residues; total SASA is a whole-molecule size measure.

Plot images: a contact map (which residues are close in 3D, as an N×N binary image), a Ramachandran scatter (backbone torsion angles, revealing secondary-structure composition at a glance), and — for AlphaFold structures — a PAE heatmap (pairwise prediction confidence).

— Structural neighborhood —

A 3Di character summarizes, for each residue, the relative orientation of the Cα frame of its nearest spatial neighbor. Because it encodes fold topology rather than chemistry, 3Di al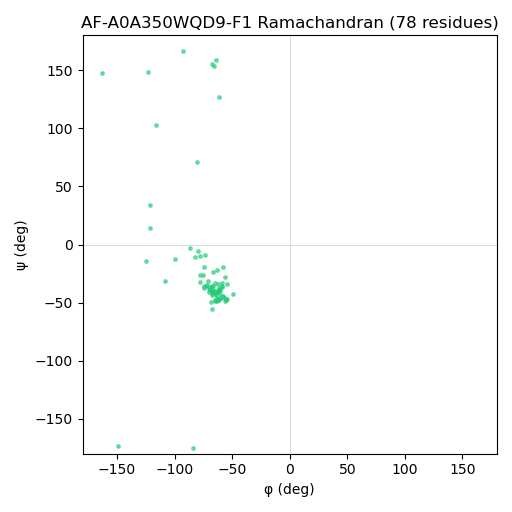ignments detect remote structural similarity that sequence alignment misses.

The Foldseek neighbor list gives the closest experimentally determined structures in the PDB, ranked by structural alignment. TM-score near 1 means near-identical fold; near 0.3 means only rough topology match. This is how one finds what a novel AlphaFold prediction most resembles in the solved-structure universe.

— Confidence and disorder —

For AlphaFold models, the B-factor field carries pLDDT — the model's own estimate of local accuracy on a 0–100 scale. Regions with pLDDT<50 should be treated as essentially unmodeled; they often correspond to intrinsically disordered segments.

Crystallographic B-factors measure how much each atom's electron density is smeared out, in Å². They rise in mobile loops and surface residues and fall in the buried interior. In AlphaFold models this column is repurposed to hold pLDDT instead.

Predicted Aligned Error (PAE) is an AlphaFold confidence matrix: entry (i, j) is the expected error in the position of residue j, in ångströms, when the prediction is superimposed on the true structure at residue i. Low PAE within a block of residues means that block is internally rigid and well-predicted; high PAE between two blocks means their relative placement is uncertain even if each block individually is confident.